Protein AF-A0A2T2TII4-F1 (afdb_monomer)

Foldseek 3Di:
DDPDDPPDDDDDDDDKDWDFDDDDPVLVVVLVVVVVLVVDDVSAACPDPCRVVGTPDMGDAPVVSNPDRVVVVVVCCCVPVVVVVDDDDD

Solvent-accessible surface area (backbone atoms only — not comparable to full-atom values): 5953 Å² total; per-residue (Å²): 135,86,82,75,78,83,89,67,91,86,83,86,86,86,80,58,51,73,40,68,50,93,74,54,72,68,58,52,52,54,49,58,71,65,56,69,26,80,85,33,85,87,54,54,42,73,84,42,96,63,46,49,77,42,54,67,45,73,55,66,51,68,44,42,75,76,71,53,44,57,72,59,51,53,52,48,42,56,73,78,41,44,77,78,71,55,76,78,83,132

Mean predicted aligned error: 10.46 Å

Sequence (90 aa):
PSTSGRDGCHGSTTATDVVLGALSEAEIEAYVASGSPMDKAGGYGIQDHSAPLFVKRIDGDYYNVVGLPLRRLYTTLRQEFGDLLTQPPE

Structure (mmCIF, N/CA/C/O backbone):
data_AF-A0A2T2TII4-F1
#
_entry.id   AF-A0A2T2TII4-F1
#
loop_
_atom_site.group_PDB
_atom_site.id
_atom_site.type_symbol
_atom_site.label_atom_id
_atom_site.label_alt_id
_atom_site.label_comp_id
_atom_site.label_asym_id
_atom_site.label_entity_id
_atom_site.label_seq_id
_atom_site.pdbx_PDB_ins_code
_atom_site.Cartn_x
_atom_site.Cartn_y
_atom_site.Cartn_z
_atom_site.occupancy
_atom_site.B_iso_or_equiv
_atom_site.auth_seq_id
_atom_site.auth_comp_id
_atom_site.auth_asym_id
_atom_site.auth_atom_id
_atom_site.pdbx_PDB_model_num
ATOM 1 N N . PRO A 1 1 ? -10.043 0.562 44.228 1.00 35.97 1 PRO A N 1
ATOM 2 C CA . PRO A 1 1 ? -10.471 -0.040 42.943 1.00 35.97 1 PRO A CA 1
ATOM 3 C C . PRO A 1 1 ? -9.265 -0.160 42.005 1.00 35.97 1 PRO A C 1
ATOM 5 O O . PRO A 1 1 ? -8.707 0.844 41.580 1.00 35.97 1 PRO A O 1
ATOM 8 N N . SER A 1 2 ? -8.798 -1.388 41.803 1.00 35.53 2 SER A N 1
ATOM 9 C CA . SER A 1 2 ? -7.616 -1.725 41.012 1.00 35.53 2 SER A CA 1
ATOM 10 C C . SER A 1 2 ? -7.810 -1.363 39.538 1.00 35.53 2 SER A C 1
ATOM 12 O O . SER A 1 2 ? -8.647 -1.957 38.862 1.00 35.53 2 SER A O 1
ATOM 14 N N . THR A 1 3 ? -7.018 -0.425 39.027 1.00 45.03 3 THR A N 1
ATOM 15 C CA . THR A 1 3 ? -6.785 -0.255 37.591 1.00 45.03 3 THR A CA 1
ATOM 16 C C . THR A 1 3 ? -5.982 -1.455 37.098 1.00 45.03 3 THR A C 1
ATOM 18 O O . THR A 1 3 ? -4.761 -1.489 37.222 1.00 45.03 3 THR A O 1
ATOM 21 N N . SER A 1 4 ? -6.672 -2.482 36.601 1.00 47.75 4 SER A N 1
ATOM 22 C CA . SER A 1 4 ? -6.044 -3.571 35.856 1.00 47.75 4 SER A CA 1
ATOM 23 C C . SER A 1 4 ? -5.459 -2.989 34.569 1.00 47.75 4 SER A C 1
ATOM 25 O O . SER A 1 4 ? -6.210 -2.600 33.671 1.00 47.75 4 SER A O 1
ATOM 27 N N . GLY A 1 5 ? -4.132 -2.884 34.502 1.00 50.19 5 GLY A N 1
ATOM 28 C CA . GLY A 1 5 ? -3.423 -2.539 33.275 1.00 50.19 5 GLY A CA 1
ATOM 29 C C . GLY A 1 5 ? -3.808 -3.523 32.176 1.00 50.19 5 GLY A C 1
ATOM 30 O O . GLY A 1 5 ? -3.653 -4.733 32.333 1.00 50.19 5 GLY A O 1
ATOM 31 N N . ARG A 1 6 ? -4.366 -3.015 31.075 1.00 58.84 6 ARG A N 1
ATOM 32 C CA . ARG A 1 6 ? -4.542 -3.794 29.847 1.00 58.84 6 ARG A CA 1
ATOM 33 C C . ARG A 1 6 ? -3.202 -3.825 29.112 1.00 58.84 6 ARG A C 1
ATOM 35 O O . ARG A 1 6 ? -3.057 -3.196 28.073 1.00 58.84 6 ARG A O 1
ATOM 42 N N . ASP A 1 7 ? -2.235 -4.558 29.657 1.00 58.56 7 ASP A N 1
ATOM 43 C CA . ASP A 1 7 ? -0.947 -4.830 29.002 1.00 58.56 7 ASP A CA 1
ATOM 44 C C . ASP A 1 7 ? -1.111 -5.975 27.988 1.00 58.56 7 ASP A C 1
ATOM 46 O O . ASP A 1 7 ? -0.529 -7.052 28.108 1.00 58.56 7 ASP A O 1
ATOM 50 N N . GLY A 1 8 ? -1.986 -5.767 27.003 1.00 69.12 8 GLY A N 1
ATOM 51 C CA . GLY A 1 8 ? -2.229 -6.700 25.907 1.00 69.12 8 GLY A CA 1
ATOM 52 C C . GLY A 1 8 ? -1.826 -6.070 24.580 1.00 69.12 8 GLY A C 1
ATOM 53 O O . GLY A 1 8 ? -2.412 -5.069 24.167 1.00 69.12 8 GLY A O 1
ATOM 54 N N . CYS A 1 9 ? -0.848 -6.657 23.889 1.00 75.31 9 CYS A N 1
ATOM 55 C CA . CYS A 1 9 ? -0.553 -6.287 22.508 1.00 75.31 9 CYS A CA 1
ATOM 56 C C . CYS A 1 9 ? -1.658 -6.848 21.600 1.00 75.31 9 CYS A C 1
ATOM 58 O O . CYS A 1 9 ? -1.798 -8.065 21.480 1.00 75.31 9 CYS A O 1
ATOM 60 N N . HIS A 1 10 ? -2.452 -5.968 20.987 1.00 74.81 10 HIS A N 1
ATOM 61 C CA . HIS A 1 10 ? -3.490 -6.350 20.031 1.00 74.81 10 HIS A CA 1
ATOM 62 C C . HIS A 1 10 ? -2.914 -6.251 18.617 1.00 74.81 10 HIS A C 1
ATOM 64 O O . HIS A 1 10 ? -2.568 -5.169 18.145 1.00 74.81 10 HIS A O 1
ATOM 70 N N . GLY A 1 11 ? -2.767 -7.399 17.954 1.00 80.38 11 GLY A N 1
ATOM 71 C CA . GLY A 1 11 ? -2.253 -7.497 16.590 1.00 80.38 11 GLY A CA 1
ATOM 72 C C . GLY A 1 11 ? -3.352 -7.901 15.616 1.00 80.38 11 GLY A C 1
ATOM 73 O O . GLY A 1 11 ? -4.143 -8.800 15.897 1.00 80.3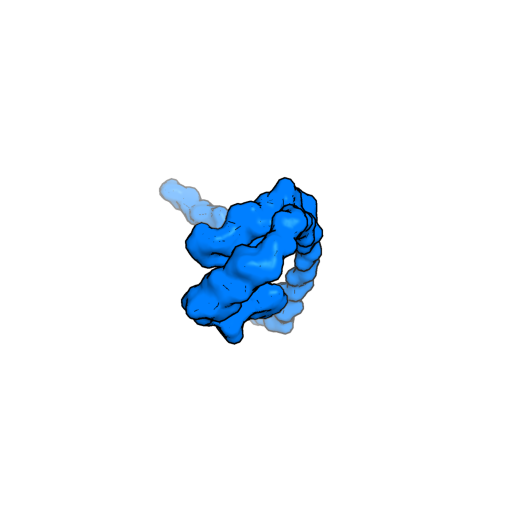8 11 GLY A O 1
ATOM 74 N N . SER A 1 12 ? -3.395 -7.271 14.443 1.00 81.56 12 SER A N 1
ATOM 75 C CA . SER A 1 12 ? -4.264 -7.708 13.351 1.00 81.56 12 SER A CA 1
ATOM 76 C C . SER A 1 12 ? -3.531 -7.629 12.016 1.00 81.56 12 SER A C 1
ATOM 78 O O . SER A 1 12 ? -2.703 -6.745 11.810 1.00 81.56 12 SER A O 1
ATOM 80 N N . THR A 1 13 ? -3.835 -8.557 11.110 1.00 86.38 13 THR A N 1
ATOM 81 C CA . THR A 1 13 ? -3.237 -8.621 9.769 1.00 86.38 13 THR A CA 1
ATOM 82 C C . THR A 1 13 ? -4.315 -8.417 8.710 1.00 86.38 13 THR A C 1
ATOM 84 O O . THR A 1 13 ? -5.483 -8.751 8.923 1.00 86.38 13 THR A O 1
ATOM 87 N N . THR A 1 14 ? -3.926 -7.863 7.566 1.00 86.56 14 THR A N 1
ATOM 88 C CA . THR A 1 14 ? -4.767 -7.730 6.375 1.00 86.56 14 THR A CA 1
ATOM 89 C C . THR A 1 14 ? -3.918 -7.963 5.128 1.00 86.56 14 THR A C 1
ATOM 91 O O . THR A 1 14 ? -2.711 -7.726 5.143 1.00 86.56 14 THR A O 1
ATOM 94 N N . ALA A 1 15 ? -4.549 -8.432 4.057 1.00 89.56 15 ALA A N 1
ATOM 95 C CA . ALA A 1 15 ? -3.920 -8.649 2.762 1.00 89.56 15 ALA A CA 1
ATOM 96 C C . ALA A 1 15 ? -4.645 -7.817 1.699 1.00 89.56 15 ALA A C 1
ATOM 98 O O . ALA A 1 15 ? -5.857 -7.615 1.790 1.00 89.56 15 ALA A O 1
ATOM 99 N N . THR A 1 16 ? -3.889 -7.327 0.721 1.00 88.88 16 THR A N 1
ATOM 100 C CA . THR A 1 16 ? -4.413 -6.637 -0.459 1.00 88.88 16 THR A CA 1
ATOM 101 C C . THR A 1 16 ? -3.677 -7.182 -1.671 1.00 88.88 16 THR A C 1
ATOM 103 O O . THR A 1 16 ? -2.446 -7.167 -1.684 1.00 88.88 16 THR A O 1
ATOM 106 N N . ASP A 1 17 ? -4.417 -7.622 -2.683 1.00 89.62 17 ASP A N 1
ATOM 107 C CA . ASP A 1 17 ? -3.828 -8.094 -3.930 1.00 89.62 17 ASP A CA 1
ATOM 108 C C . ASP A 1 17 ? -3.641 -6.915 -4.887 1.00 89.62 17 ASP A C 1
ATOM 110 O O . ASP A 1 17 ? -4.565 -6.140 -5.145 1.00 89.62 17 ASP A O 1
ATOM 114 N N . VAL A 1 18 ? -2.433 -6.778 -5.434 1.00 88.81 18 VAL A N 1
ATOM 115 C CA . VAL A 1 18 ? -2.095 -5.748 -6.422 1.00 88.81 18 VAL A CA 1
ATOM 116 C C . VAL A 1 18 ? -1.702 -6.433 -7.721 1.00 88.81 18 VAL A C 1
ATOM 118 O O . VAL A 1 18 ? -0.746 -7.203 -7.774 1.00 88.81 18 VAL A O 1
ATOM 121 N N . VAL A 1 19 ? -2.442 -6.145 -8.788 1.00 87.94 19 VAL A N 1
ATOM 122 C CA . VAL A 1 19 ? -2.146 -6.627 -10.135 1.00 87.94 19 VAL A CA 1
ATOM 123 C C . VAL A 1 19 ? -1.385 -5.546 -10.879 1.00 87.94 19 VAL A C 1
ATOM 125 O O . VAL A 1 19 ? -1.921 -4.462 -11.128 1.00 87.94 19 VAL A O 1
ATOM 128 N N . LEU A 1 20 ? -0.162 -5.867 -11.283 1.00 88.12 20 LEU A N 1
ATOM 129 C CA . LEU A 1 20 ? 0.625 -5.019 -12.166 1.00 88.12 20 LEU A CA 1
ATOM 130 C C . LEU A 1 20 ? 0.214 -5.226 -13.632 1.00 88.12 20 LEU A C 1
ATOM 132 O O . LEU A 1 20 ? -0.228 -6.305 -14.039 1.00 88.12 20 LEU A O 1
ATOM 136 N N . GLY A 1 21 ? 0.316 -4.162 -14.423 1.00 86.81 21 GLY A N 1
ATOM 137 C CA . GLY A 1 21 ? 0.232 -4.220 -15.877 1.00 86.81 21 GLY A CA 1
ATOM 138 C C . GLY A 1 21 ? 1.448 -4.920 -16.484 1.00 86.81 21 GLY A C 1
ATOM 139 O O . GLY A 1 21 ? 2.418 -5.229 -15.795 1.00 86.81 21 GLY A O 1
ATOM 140 N N . ALA A 1 22 ? 1.395 -5.170 -17.792 1.00 86.69 22 ALA A N 1
ATOM 141 C CA . ALA A 1 22 ? 2.593 -5.570 -18.520 1.00 86.69 22 ALA A CA 1
ATOM 142 C C . ALA A 1 22 ? 3.548 -4.372 -18.573 1.00 86.69 22 ALA A C 1
ATOM 144 O O . ALA A 1 22 ? 3.144 -3.303 -19.027 1.00 86.69 22 ALA A O 1
ATOM 145 N N . LEU A 1 23 ? 4.776 -4.565 -18.101 1.00 84.81 23 LEU A N 1
ATOM 146 C CA . LEU A 1 23 ? 5.836 -3.563 -18.130 1.00 84.81 23 LEU A CA 1
ATOM 147 C C . LEU A 1 23 ? 6.877 -3.972 -19.162 1.00 84.81 23 LEU A C 1
ATOM 149 O O . LEU A 1 23 ? 7.220 -5.151 -19.272 1.00 84.81 23 LEU A O 1
ATOM 153 N N . SER A 1 24 ? 7.371 -3.003 -19.919 1.00 86.88 24 SER A N 1
ATOM 154 C CA . SER A 1 24 ? 8.538 -3.184 -20.772 1.00 86.88 24 SER A CA 1
ATOM 155 C C . SER A 1 24 ? 9.828 -3.144 -19.949 1.00 86.88 24 SER A C 1
ATOM 157 O O . SER A 1 24 ? 9.890 -2.508 -18.897 1.00 86.88 24 SER A O 1
ATOM 159 N N . GLU A 1 25 ? 10.884 -3.780 -20.461 1.00 84.94 25 GLU A N 1
ATOM 160 C CA . GLU A 1 25 ? 12.226 -3.741 -19.857 1.00 84.94 25 GLU A CA 1
ATOM 161 C C . GLU A 1 25 ? 12.680 -2.292 -19.597 1.00 84.94 25 GLU A C 1
ATOM 163 O O . GLU A 1 25 ? 13.158 -1.966 -18.516 1.00 84.94 25 GLU A O 1
ATOM 168 N N . ALA A 1 26 ? 12.420 -1.389 -20.550 1.00 85.56 26 ALA A N 1
ATOM 169 C CA . ALA A 1 26 ? 12.790 0.021 -20.456 1.00 85.56 26 ALA A CA 1
ATOM 170 C C . ALA A 1 26 ? 12.070 0.764 -19.314 1.00 85.56 26 ALA A C 1
ATOM 172 O O . ALA A 1 26 ? 12.665 1.625 -18.667 1.00 85.56 26 ALA A O 1
ATOM 173 N N . GLU A 1 27 ? 10.800 0.445 -19.045 1.00 82.31 27 GLU A N 1
ATOM 174 C CA . GLU A 1 27 ? 10.048 1.031 -17.924 1.00 82.31 27 GLU A CA 1
ATOM 175 C C . GLU A 1 27 ? 10.573 0.533 -16.575 1.00 82.31 27 GLU A C 1
ATOM 177 O O . GLU A 1 27 ? 10.672 1.314 -15.625 1.00 82.31 27 GLU A O 1
ATOM 182 N N . ILE A 1 28 ? 10.956 -0.746 -16.503 1.00 82.56 28 ILE A N 1
ATOM 183 C CA . ILE A 1 28 ? 11.566 -1.346 -15.312 1.00 82.56 28 ILE A CA 1
ATOM 184 C C . ILE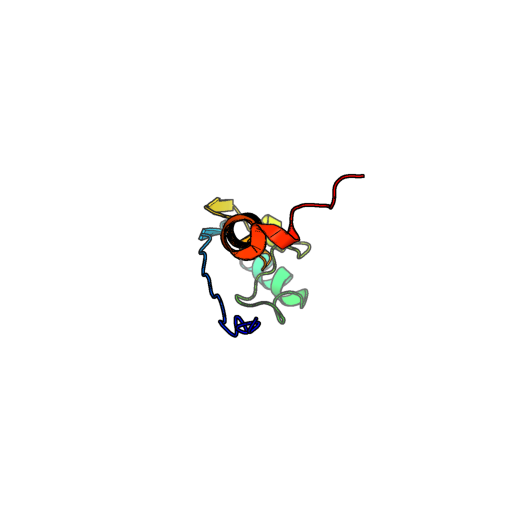 A 1 28 ? 12.926 -0.696 -15.045 1.00 82.56 28 ILE A C 1
ATOM 186 O O . ILE A 1 28 ? 13.169 -0.218 -13.937 1.00 82.56 28 ILE A O 1
ATOM 190 N N . GLU A 1 29 ? 13.791 -0.612 -16.055 1.00 83.06 29 GLU A N 1
ATOM 191 C CA . GLU A 1 29 ? 15.114 0.010 -15.948 1.00 83.06 29 GLU A CA 1
ATOM 192 C C . GLU A 1 29 ? 15.022 1.485 -15.547 1.00 83.06 29 GLU A C 1
ATOM 194 O O . GLU A 1 29 ? 15.734 1.922 -14.642 1.00 83.06 29 GLU A O 1
ATOM 199 N N . ALA A 1 30 ? 14.108 2.250 -16.154 1.00 81.38 30 ALA A N 1
ATOM 200 C CA . ALA A 1 30 ? 13.882 3.650 -15.800 1.00 81.38 30 ALA A CA 1
ATOM 201 C C . ALA A 1 30 ? 13.405 3.810 -14.348 1.00 81.38 30 ALA A C 1
ATOM 203 O O . ALA A 1 30 ? 13.832 4.731 -13.646 1.00 81.38 30 ALA A O 1
ATOM 204 N N . TYR A 1 31 ? 12.545 2.906 -13.871 1.00 76.81 31 TYR A N 1
ATOM 205 C CA . TYR A 1 31 ? 12.084 2.924 -12.487 1.00 76.81 31 TYR A CA 1
ATOM 206 C C . TYR A 1 31 ? 13.198 2.555 -11.502 1.00 76.81 31 TYR A C 1
ATOM 208 O O . TYR A 1 31 ? 13.368 3.243 -10.495 1.00 76.81 31 TYR A O 1
ATOM 216 N N . VAL A 1 32 ? 14.019 1.549 -11.812 1.00 79.31 32 VAL A N 1
ATOM 217 C CA . VAL A 1 32 ? 15.199 1.188 -11.007 1.00 79.31 32 VAL A CA 1
ATOM 218 C C . VAL A 1 32 ? 16.205 2.340 -10.961 1.00 79.31 32 VAL A C 1
ATOM 220 O O . VAL A 1 32 ? 16.679 2.698 -9.88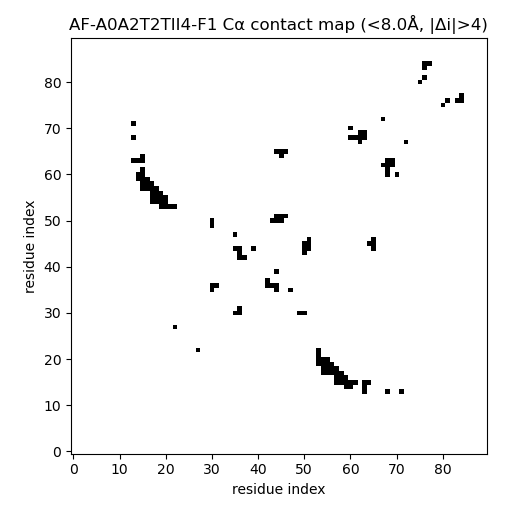2 1.00 79.31 32 VAL A O 1
ATOM 223 N N . ALA A 1 33 ? 16.472 2.981 -12.102 1.00 80.25 33 ALA A N 1
ATOM 224 C CA . ALA A 1 33 ? 17.382 4.120 -12.204 1.00 80.25 33 ALA A CA 1
ATOM 225 C C . ALA A 1 33 ? 16.921 5.343 -11.391 1.00 80.25 33 ALA A C 1
ATOM 227 O O . ALA A 1 33 ? 17.753 6.157 -10.995 1.00 80.25 33 ALA A O 1
ATOM 228 N N . SER A 1 34 ? 15.621 5.464 -11.092 1.00 75.31 34 SER A N 1
ATOM 229 C CA . SER A 1 34 ? 15.099 6.542 -10.242 1.00 75.31 34 SER A CA 1
ATOM 230 C C . SER A 1 34 ? 15.559 6.456 -8.779 1.00 75.31 34 SER A C 1
ATOM 232 O O . SER A 1 34 ? 15.420 7.427 -8.039 1.00 75.31 34 SER A O 1
ATOM 234 N N . GLY A 1 35 ? 16.072 5.301 -8.332 1.00 69.25 35 GLY A N 1
ATOM 235 C CA . GLY A 1 35 ? 16.517 5.071 -6.952 1.00 69.25 35 GLY A CA 1
ATOM 236 C C . GLY A 1 35 ? 15.386 4.914 -5.924 1.00 69.25 35 GLY A C 1
ATOM 237 O O . GLY A 1 35 ? 15.626 4.400 -4.834 1.00 69.25 35 GLY A O 1
ATOM 238 N N . SER A 1 36 ? 14.142 5.254 -6.281 1.00 62.59 36 SER A N 1
ATOM 239 C CA . SER A 1 36 ? 12.968 5.114 -5.411 1.00 62.59 36 SER A CA 1
ATOM 240 C C . SER A 1 36 ? 12.618 3.688 -4.933 1.00 62.59 36 SER A C 1
ATOM 242 O O . SER A 1 36 ? 12.103 3.562 -3.814 1.00 62.59 36 SER A O 1
ATOM 244 N N . PRO A 1 37 ? 12.871 2.598 -5.692 1.00 61.03 37 PRO A N 1
ATOM 245 C CA . PRO A 1 37 ? 12.472 1.258 -5.252 1.00 61.03 37 PRO A CA 1
ATOM 246 C C . PRO A 1 37 ? 13.348 0.675 -4.130 1.00 61.03 37 PRO A C 1
ATOM 248 O O . PRO A 1 37 ? 12.971 -0.327 -3.528 1.00 61.03 37 PRO A O 1
ATOM 251 N N . MET A 1 38 ? 14.495 1.285 -3.815 1.00 62.47 38 MET A N 1
ATOM 252 C CA . MET A 1 38 ? 15.508 0.690 -2.929 1.00 62.47 38 MET A CA 1
ATOM 253 C C . MET A 1 38 ? 15.163 0.709 -1.429 1.00 62.47 38 MET A C 1
ATOM 255 O O . MET A 1 38 ? 15.773 -0.038 -0.671 1.00 62.47 38 MET A O 1
ATOM 259 N N . ASP A 1 39 ? 14.196 1.525 -0.998 1.00 61.91 39 ASP A N 1
ATOM 260 C CA . ASP A 1 39 ? 13.801 1.674 0.419 1.00 61.91 39 ASP A CA 1
ATOM 261 C C . ASP A 1 39 ? 12.393 1.114 0.709 1.00 61.91 39 ASP A C 1
ATOM 263 O O . ASP A 1 39 ? 11.772 1.405 1.729 1.00 61.91 39 ASP A O 1
ATOM 267 N N . LYS A 1 40 ? 11.831 0.327 -0.219 1.00 66.00 40 LYS A N 1
ATOM 268 C CA . LYS A 1 40 ? 10.443 -0.146 -0.128 1.00 66.00 40 LYS A CA 1
ATOM 269 C C . LYS A 1 40 ? 10.366 -1.660 -0.198 1.00 66.00 40 LYS A C 1
ATOM 271 O O . LYS A 1 40 ? 10.931 -2.291 -1.091 1.00 66.00 40 LYS A O 1
ATOM 276 N N . ALA A 1 41 ? 9.626 -2.254 0.735 1.00 64.69 41 ALA A N 1
ATOM 277 C CA . ALA A 1 41 ? 9.357 -3.685 0.718 1.00 64.69 41 ALA A CA 1
ATOM 278 C C . ALA A 1 41 ? 8.660 -4.068 -0.601 1.00 64.69 41 ALA A C 1
ATOM 280 O O .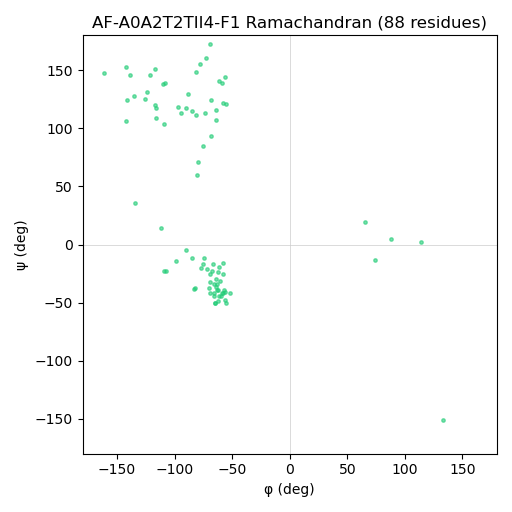 ALA A 1 41 ? 7.613 -3.521 -0.937 1.00 64.69 41 ALA A O 1
ATOM 281 N N . GLY A 1 42 ? 9.265 -4.985 -1.363 1.00 61.69 42 GLY A N 1
ATOM 282 C CA . GLY A 1 42 ? 8.781 -5.383 -2.690 1.00 61.69 42 GLY A CA 1
ATOM 283 C C . GLY A 1 42 ? 9.296 -4.532 -3.856 1.00 61.69 42 GLY A C 1
ATOM 284 O O . GLY A 1 42 ? 8.875 -4.767 -4.984 1.00 61.69 42 GLY A O 1
ATOM 285 N N . GLY A 1 43 ? 10.200 -3.572 -3.620 1.00 60.12 43 GLY A N 1
ATOM 286 C CA . GLY A 1 43 ? 10.823 -2.780 -4.687 1.00 60.12 43 GLY A CA 1
ATOM 287 C C . GLY A 1 43 ? 9.840 -1.888 -5.448 1.00 60.12 43 GLY A C 1
ATOM 288 O O . GLY A 1 43 ? 10.116 -1.497 -6.576 1.00 60.12 43 GLY A O 1
ATOM 289 N N . TYR A 1 44 ? 8.675 -1.610 -4.862 1.00 58.69 44 TYR A N 1
ATOM 290 C CA . TYR A 1 44 ? 7.577 -0.884 -5.484 1.00 58.69 44 TYR A CA 1
ATOM 291 C C . TYR A 1 44 ? 6.919 0.030 -4.449 1.00 58.69 44 TYR A C 1
ATOM 293 O O . TYR A 1 44 ? 6.469 -0.425 -3.399 1.00 58.69 44 TYR A O 1
ATOM 301 N N . GLY A 1 45 ? 6.848 1.325 -4.744 1.00 65.56 45 GLY A N 1
ATOM 302 C CA . GLY A 1 45 ? 6.146 2.299 -3.918 1.00 65.56 45 GLY A CA 1
ATOM 303 C C . GLY A 1 45 ? 4.989 2.906 -4.661 1.00 65.56 45 GLY A C 1
ATOM 304 O O . GLY A 1 45 ? 5.219 3.757 -5.500 1.00 65.56 45 GLY A O 1
ATOM 305 N N . ILE A 1 46 ? 3.748 2.578 -4.305 1.00 63.59 46 ILE A N 1
ATOM 306 C CA . ILE A 1 46 ? 2.563 3.160 -4.963 1.00 63.59 46 ILE A CA 1
ATOM 307 C C . ILE A 1 46 ? 2.495 4.699 -4.900 1.00 63.59 46 ILE A C 1
ATOM 309 O O . ILE A 1 46 ? 1.747 5.314 -5.651 1.00 63.59 46 ILE A O 1
ATOM 313 N N . GLN A 1 47 ? 3.280 5.316 -4.014 1.00 66.56 47 GLN A N 1
ATOM 314 C CA . GLN A 1 47 ? 3.419 6.766 -3.871 1.00 66.56 47 GLN A CA 1
ATOM 315 C C . GLN A 1 47 ? 4.542 7.378 -4.729 1.00 66.56 47 GLN A C 1
ATOM 317 O O . GLN A 1 47 ? 4.700 8.597 -4.740 1.00 66.56 47 GLN A O 1
ATOM 322 N N . ASP A 1 48 ? 5.326 6.563 -5.436 1.00 69.50 48 ASP A N 1
ATOM 323 C CA . ASP A 1 48 ? 6.382 7.049 -6.323 1.00 69.50 48 ASP A CA 1
ATOM 324 C C . ASP A 1 48 ? 5.799 7.667 -7.589 1.00 69.50 48 ASP A C 1
ATOM 326 O O . ASP A 1 48 ? 4.664 7.404 -7.962 1.00 69.50 48 ASP A O 1
ATOM 330 N N . HIS A 1 49 ? 6.578 8.491 -8.288 1.00 64.81 49 HIS A N 1
ATOM 331 C CA . HIS A 1 49 ? 6.069 9.226 -9.448 1.00 64.81 49 HIS A CA 1
ATOM 332 C C . HIS A 1 49 ? 5.622 8.334 -10.617 1.00 64.81 49 HIS A C 1
ATOM 334 O O . HIS A 1 49 ? 4.666 8.684 -11.304 1.00 64.81 49 HIS A O 1
ATOM 340 N N . SER A 1 50 ? 6.279 7.193 -10.847 1.00 68.25 50 SER A N 1
ATOM 341 C CA . SER A 1 50 ? 5.968 6.287 -11.965 1.00 68.25 50 SER A CA 1
ATOM 342 C C . SER A 1 50 ? 5.315 4.971 -11.545 1.00 68.25 50 SER A C 1
ATOM 344 O O . SER A 1 50 ? 4.593 4.373 -12.333 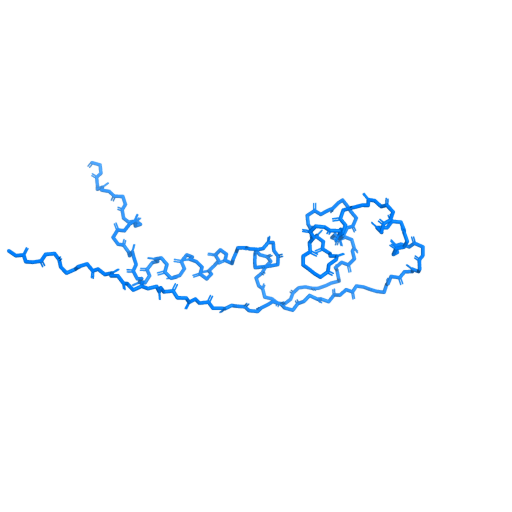1.00 68.25 50 SER A O 1
ATOM 346 N N . ALA A 1 51 ? 5.498 4.539 -10.301 1.00 69.06 51 ALA A N 1
ATOM 347 C CA . ALA A 1 51 ? 4.957 3.287 -9.784 1.00 69.06 51 ALA A CA 1
ATOM 348 C C . ALA A 1 51 ? 3.425 3.128 -9.916 1.00 69.06 51 ALA A C 1
ATOM 350 O O . ALA A 1 51 ? 2.995 2.099 -10.435 1.00 69.06 51 ALA A O 1
ATOM 351 N N . PRO A 1 52 ? 2.566 4.106 -9.554 1.00 73.00 52 PRO A N 1
ATOM 352 C CA . PRO A 1 52 ? 1.123 3.943 -9.707 1.00 73.00 52 PRO A CA 1
ATOM 353 C C . PRO A 1 52 ? 0.682 3.746 -11.166 1.00 73.00 52 PRO A 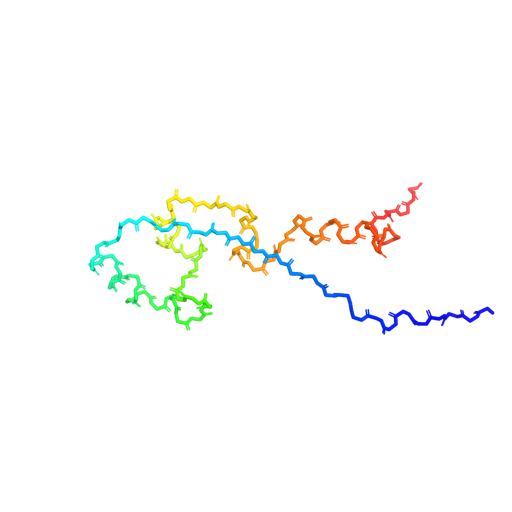C 1
ATOM 355 O O . PRO A 1 52 ? -0.390 3.187 -11.387 1.00 73.00 52 PRO A O 1
ATOM 358 N N . LEU A 1 53 ? 1.504 4.118 -12.159 1.00 76.75 53 LEU A N 1
ATOM 359 C CA . LEU A 1 53 ? 1.232 3.841 -13.578 1.00 76.75 53 LEU A CA 1
ATOM 360 C C . LEU A 1 53 ? 1.301 2.343 -13.905 1.00 76.75 53 LEU A C 1
ATOM 362 O O . LEU A 1 53 ? 0.696 1.890 -14.872 1.00 76.75 53 LEU A O 1
ATOM 366 N N . PHE A 1 54 ? 2.015 1.567 -13.092 1.00 83.19 54 PHE A N 1
ATOM 367 C CA . PHE A 1 54 ? 2.193 0.132 -13.277 1.00 83.19 54 PHE A CA 1
ATOM 368 C C . PHE A 1 54 ? 1.045 -0.685 -12.682 1.00 83.19 54 PHE A C 1
ATOM 370 O O . PHE A 1 54 ? 0.941 -1.879 -12.954 1.00 83.19 54 PHE A O 1
ATOM 377 N N . VAL A 1 55 ? 0.165 -0.076 -11.881 1.00 84.75 55 VAL A N 1
ATOM 378 C CA . VAL A 1 55 ? -0.942 -0.781 -11.229 1.00 84.75 55 VAL A CA 1
ATOM 379 C C . VAL A 1 55 ? -2.129 -0.868 -12.167 1.00 84.75 55 VAL A C 1
ATOM 381 O O . VAL A 1 55 ? -2.785 0.119 -12.485 1.00 84.75 55 VAL A O 1
ATOM 384 N N . LYS A 1 56 ? -2.458 -2.095 -12.558 1.00 88.50 56 LYS A N 1
ATOM 385 C CA . LYS A 1 56 ? -3.650 -2.394 -13.346 1.00 88.50 56 LYS A CA 1
ATOM 386 C C . LYS A 1 56 ? -4.896 -2.503 -12.472 1.00 88.50 56 LYS A C 1
ATOM 388 O O . LYS A 1 56 ? -5.984 -2.138 -12.913 1.00 88.50 56 LYS A O 1
ATOM 393 N N . ARG A 1 57 ? -4.771 -3.076 -11.270 1.00 88.19 57 ARG A N 1
ATOM 394 C CA . ARG A 1 57 ? -5.908 -3.344 -10.377 1.00 88.19 57 ARG A CA 1
ATOM 395 C C . ARG A 1 57 ? -5.452 -3.564 -8.940 1.00 88.19 57 ARG A C 1
ATOM 397 O O . ARG A 1 57 ? -4.393 -4.142 -8.723 1.00 88.19 57 ARG A O 1
ATOM 404 N N . ILE A 1 58 ? -6.281 -3.160 -7.985 1.00 88.62 58 ILE A N 1
ATOM 405 C CA . ILE A 1 58 ? -6.102 -3.446 -6.559 1.00 88.62 58 ILE A CA 1
ATOM 406 C C . ILE A 1 58 ? -7.380 -4.110 -6.059 1.00 88.62 58 ILE A C 1
ATOM 408 O O . ILE A 1 58 ? -8.456 -3.532 -6.203 1.00 88.62 58 ILE A O 1
ATOM 412 N N . ASP A 1 59 ? -7.255 -5.290 -5.459 1.00 89.44 59 ASP A N 1
ATOM 413 C CA . ASP A 1 59 ? -8.338 -5.953 -4.738 1.00 89.44 59 ASP A CA 1
ATOM 414 C C . ASP A 1 59 ? -8.038 -5.924 -3.241 1.00 89.44 59 ASP A C 1
ATOM 416 O O . ASP A 1 59 ? -7.203 -6.673 -2.731 1.00 89.44 59 ASP A O 1
ATOM 420 N N . GLY A 1 60 ? -8.722 -5.037 -2.525 1.00 86.81 60 GLY A N 1
ATOM 421 C CA . GLY A 1 60 ? -8.565 -4.870 -1.083 1.00 86.81 60 GLY A CA 1
ATOM 422 C C . GLY A 1 60 ? -8.436 -3.404 -0.694 1.00 86.81 60 GLY A C 1
ATOM 423 O O . GLY A 1 60 ? -8.997 -2.522 -1.343 1.00 86.81 60 GLY A O 1
ATOM 424 N N . ASP A 1 61 ? -7.722 -3.141 0.397 1.00 83.50 61 ASP A N 1
ATOM 425 C CA . ASP A 1 61 ? -7.541 -1.788 0.922 1.00 83.50 61 ASP A CA 1
ATOM 426 C C . ASP A 1 61 ? -6.286 -1.147 0.311 1.00 83.50 61 ASP A C 1
ATOM 428 O O . ASP A 1 61 ? -5.171 -1.626 0.523 1.00 83.50 61 ASP A O 1
ATOM 432 N N . TYR A 1 62 ? -6.461 -0.055 -0.436 1.00 83.88 62 TYR A N 1
ATOM 433 C CA . TYR A 1 62 ? -5.359 0.748 -0.973 1.00 83.88 62 TYR A CA 1
ATOM 434 C C . TYR A 1 62 ? -4.436 1.264 0.136 1.00 83.88 62 TYR A C 1
ATOM 436 O O . TYR A 1 62 ? -3.217 1.253 -0.011 1.00 83.88 62 TYR A O 1
ATOM 444 N N . TYR A 1 63 ? -4.992 1.674 1.277 1.00 82.50 63 TYR A N 1
ATOM 445 C CA . TYR A 1 63 ? -4.188 2.204 2.374 1.00 82.50 63 TYR A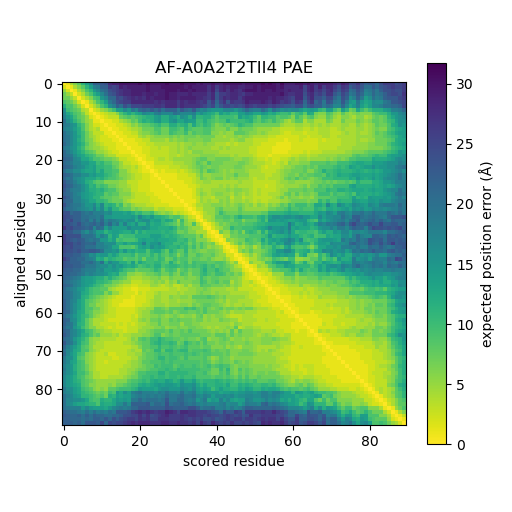 CA 1
ATOM 446 C C . TYR A 1 63 ? -3.332 1.120 3.031 1.00 82.50 63 TYR A C 1
ATOM 448 O O . TYR A 1 63 ? -2.247 1.410 3.528 1.00 82.50 63 TYR A O 1
ATOM 456 N N . ASN A 1 64 ? -3.757 -0.143 2.944 1.00 82.88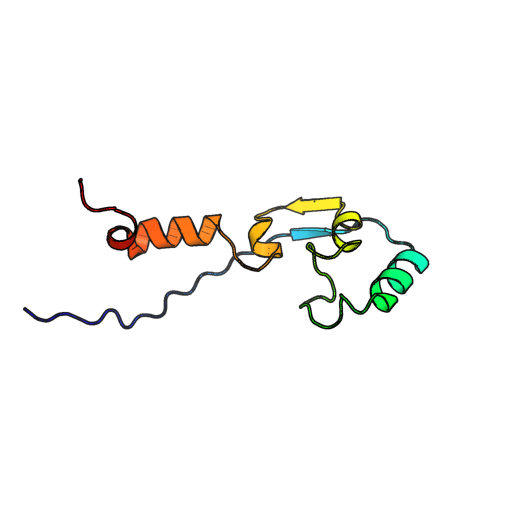 64 ASN A N 1
ATOM 457 C CA . ASN A 1 64 ? -2.907 -1.271 3.309 1.00 82.88 64 ASN A CA 1
ATOM 458 C C . ASN A 1 64 ? -1.670 -1.370 2.399 1.00 82.88 64 ASN A C 1
ATOM 460 O O . ASN A 1 64 ? -0.578 -1.608 2.897 1.00 82.88 64 ASN A O 1
ATOM 464 N N . VAL A 1 65 ? -1.816 -1.115 1.090 1.00 81.81 65 VAL A N 1
ATOM 465 C CA . VAL A 1 65 ? -0.686 -1.066 0.135 1.00 81.81 65 VAL A CA 1
ATOM 466 C C . VAL A 1 65 ? 0.255 0.101 0.447 1.00 81.81 65 VAL A C 1
ATOM 468 O O . VAL A 1 65 ? 1.464 -0.019 0.288 1.00 81.81 65 VAL A O 1
ATOM 471 N N . VAL A 1 66 ? -0.288 1.221 0.931 1.00 82.25 66 VAL A N 1
ATOM 472 C CA . VAL A 1 66 ? 0.496 2.379 1.392 1.00 82.25 66 VAL A CA 1
ATOM 473 C C . VAL A 1 66 ? 1.225 2.106 2.720 1.00 82.25 66 VAL A C 1
ATOM 475 O O . VAL A 1 66 ? 2.205 2.782 3.019 1.00 82.25 66 VAL A O 1
ATOM 478 N N . GLY A 1 67 ? 0.782 1.115 3.503 1.00 77.88 67 GLY A N 1
ATOM 479 C CA . GLY A 1 67 ? 1.425 0.696 4.755 1.00 77.88 67 GLY A CA 1
ATOM 480 C C . GLY A 1 67 ? 0.607 0.934 6.028 1.00 77.88 67 GLY A C 1
ATOM 481 O O . GLY A 1 67 ? 1.086 0.621 7.116 1.00 77.88 67 GLY A O 1
ATOM 482 N N . LEU A 1 68 ? -0.626 1.447 5.931 1.00 84.19 68 LEU A N 1
ATOM 483 C CA . LEU A 1 68 ? -1.527 1.576 7.080 1.00 84.19 68 LEU A CA 1
ATOM 484 C C . LEU A 1 68 ? -2.984 1.275 6.691 1.00 84.19 68 LEU A C 1
ATOM 486 O O . LEU A 1 68 ? -3.640 2.118 6.083 1.00 84.19 68 LEU A O 1
ATOM 490 N N . PRO A 1 69 ? -3.550 0.120 7.077 1.00 85.56 69 PRO A N 1
ATOM 491 C CA . PRO A 1 69 ? -4.903 -0.270 6.686 1.00 85.56 69 PRO A CA 1
ATOM 492 C C . PRO A 1 69 ? -5.971 0.507 7.468 1.00 85.56 69 PRO A C 1
ATOM 494 O O . PRO A 1 69 ? -6.486 0.043 8.490 1.00 85.56 69 PRO A O 1
ATOM 497 N N . LEU A 1 70 ? -6.312 1.708 6.995 1.00 85.38 70 LEU A N 1
ATOM 498 C CA . LEU A 1 70 ? -7.181 2.657 7.701 1.00 85.38 70 LEU A CA 1
ATOM 499 C C . LEU A 1 70 ? -8.544 2.067 8.065 1.00 85.38 70 LEU A C 1
ATOM 501 O O . LEU A 1 70 ? -9.035 2.281 9.174 1.00 85.38 70 LEU A O 1
ATOM 505 N N . ARG A 1 71 ? -9.159 1.288 7.168 1.00 86.19 71 ARG A N 1
ATOM 506 C CA . ARG A 1 71 ? -10.473 0.686 7.434 1.00 86.19 71 ARG A CA 1
ATOM 507 C C . ARG A 1 71 ? -10.408 -0.336 8.568 1.00 86.19 71 ARG A C 1
ATOM 509 O O . ARG A 1 71 ? -11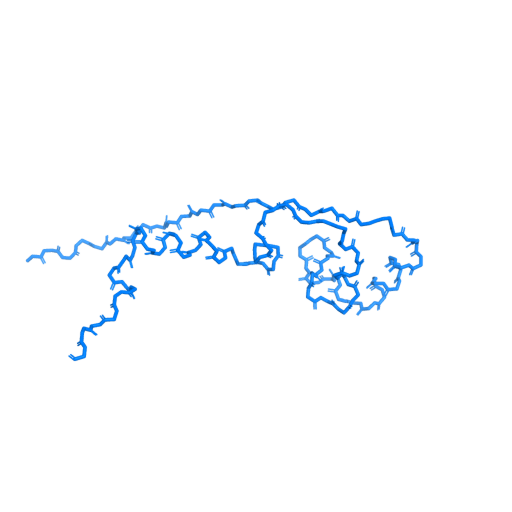.310 -0.383 9.412 1.00 86.19 71 ARG A O 1
ATOM 516 N N . ARG A 1 72 ? -9.356 -1.157 8.577 1.00 86.31 72 ARG A N 1
ATOM 517 C CA . ARG A 1 72 ? -9.096 -2.148 9.627 1.00 86.31 72 ARG A CA 1
ATOM 518 C C . ARG A 1 72 ? -8.826 -1.435 10.949 1.00 86.31 72 ARG A C 1
ATOM 520 O O . ARG A 1 72 ? -9.522 -1.714 11.919 1.00 86.31 72 ARG A O 1
ATOM 527 N N . LEU A 1 73 ? -7.920 -0.455 10.941 1.00 86.88 73 LEU A N 1
ATOM 528 C CA . LEU A 1 73 ? -7.554 0.348 12.108 1.00 86.88 73 LEU A CA 1
ATOM 529 C C . LEU A 1 73 ? -8.776 1.022 12.736 1.00 86.88 73 LEU A C 1
ATOM 531 O O . LEU A 1 73 ? -9.010 0.868 13.929 1.00 86.88 73 LEU A O 1
ATOM 535 N N . TYR A 1 74 ? -9.595 1.708 11.937 1.00 86.44 74 TYR A N 1
ATOM 536 C CA . TYR A 1 74 ? -10.808 2.363 12.428 1.00 86.44 74 TYR A CA 1
ATOM 537 C C . TYR A 1 74 ? -11.780 1.368 13.075 1.00 86.44 74 TYR A C 1
ATOM 539 O O . TYR A 1 74 ? -12.351 1.644 14.129 1.00 86.44 74 TYR A O 1
ATOM 547 N N . THR A 1 75 ? -11.954 0.192 12.466 1.00 86.62 75 THR A N 1
ATOM 548 C CA . THR A 1 75 ? -12.848 -0.843 13.000 1.00 86.62 75 THR A CA 1
ATOM 549 C C . THR A 1 75 ? -12.329 -1.384 14.335 1.00 86.62 75 THR A C 1
ATOM 551 O O . THR A 1 75 ? -13.111 -1.478 15.278 1.00 86.62 75 THR A O 1
ATOM 554 N N . THR A 1 76 ? -11.025 -1.664 14.442 1.00 86.69 76 THR A N 1
ATOM 555 C CA . THR A 1 76 ? -10.376 -2.107 15.687 1.00 86.69 76 THR A CA 1
ATOM 556 C C . THR A 1 76 ? -10.480 -1.046 16.777 1.00 86.69 76 THR A C 1
ATOM 558 O O . THR A 1 76 ? -10.944 -1.348 17.872 1.00 86.69 76 THR A O 1
ATOM 561 N N . LEU A 1 77 ? -10.148 0.214 16.473 1.00 86.94 77 LEU A N 1
ATOM 562 C CA . LEU A 1 77 ? -10.257 1.313 17.437 1.00 86.94 77 LEU A CA 1
ATOM 563 C C . LEU A 1 77 ? -11.687 1.462 17.958 1.00 86.94 77 LEU A C 1
ATOM 565 O O . LEU A 1 77 ? -11.893 1.612 19.154 1.00 86.94 77 LEU A O 1
ATOM 569 N N . ARG A 1 78 ? -12.696 1.350 17.089 1.00 84.19 78 ARG A N 1
ATOM 570 C CA . ARG A 1 78 ? -14.097 1.462 17.511 1.00 84.19 78 ARG A CA 1
ATOM 571 C C . ARG A 1 78 ? -14.575 0.285 18.362 1.00 84.19 78 ARG A C 1
ATOM 573 O O . ARG A 1 78 ? -15.453 0.473 19.197 1.00 84.19 78 ARG A O 1
ATOM 580 N N . GLN A 1 79 ? -14.061 -0.919 18.122 1.00 83.50 79 GLN A N 1
ATOM 581 C CA . GLN A 1 79 ? -14.480 -2.133 18.830 1.00 83.50 79 GLN A CA 1
ATOM 582 C C . GLN A 1 79 ? -13.773 -2.305 20.175 1.00 83.50 79 GLN A C 1
ATOM 584 O O . GLN A 1 79 ? -14.401 -2.738 21.137 1.00 83.50 79 GLN A O 1
ATOM 589 N N . GLU A 1 80 ? -12.488 -1.965 20.239 1.00 83.44 80 GLU A N 1
ATOM 590 C CA . GLU A 1 80 ? -11.627 -2.271 21.387 1.00 83.44 80 GLU A CA 1
ATOM 591 C C . GLU A 1 80 ? -11.283 -1.031 22.225 1.00 83.44 80 GLU A C 1
ATOM 593 O O . GLU A 1 80 ? -11.002 -1.155 23.416 1.00 83.44 80 GLU A O 1
ATOM 598 N N . PHE A 1 81 ? -11.364 0.161 21.627 1.00 80.88 81 PHE A N 1
ATOM 599 C CA . PHE A 1 81 ? -10.959 1.438 22.226 1.00 80.88 81 PHE A CA 1
ATOM 600 C C . PHE A 1 81 ? -12.010 2.536 21.995 1.00 80.88 81 PHE A C 1
ATOM 602 O O . PHE A 1 81 ? -11.683 3.697 21.738 1.00 80.88 81 PHE A O 1
ATOM 609 N N . GLY A 1 82 ? -13.296 2.166 22.019 1.00 75.56 82 GLY A N 1
ATOM 610 C CA . GLY A 1 82 ? -14.404 3.080 21.713 1.00 75.56 82 GLY A CA 1
ATOM 611 C C . GLY A 1 82 ? -14.460 4.322 22.613 1.00 75.56 82 GLY A C 1
ATOM 612 O O . GLY A 1 82 ? -14.935 5.367 22.176 1.00 75.56 82 GLY A O 1
ATOM 613 N N . ASP A 1 83 ? -13.908 4.229 23.822 1.00 78.31 83 ASP A N 1
ATOM 614 C CA . ASP A 1 83 ? -13.710 5.320 24.779 1.00 78.31 83 ASP A CA 1
ATOM 615 C C . ASP A 1 83 ? -12.751 6.414 24.280 1.00 78.31 83 ASP A C 1
ATOM 617 O O . ASP A 1 83 ? -12.936 7.581 24.617 1.00 78.31 83 ASP A O 1
ATOM 621 N N . LEU A 1 84 ? -11.773 6.079 23.430 1.00 73.56 84 LEU A N 1
ATOM 622 C CA . LEU A 1 84 ? -10.862 7.056 22.817 1.00 73.56 84 LEU A CA 1
ATOM 623 C C . LEU A 1 84 ? -11.500 7.843 21.662 1.00 73.56 84 LEU A C 1
ATOM 625 O O . LEU A 1 84 ? -10.987 8.892 21.277 1.00 73.56 84 LEU A O 1
ATOM 629 N N . LEU A 1 85 ? -12.585 7.330 21.072 1.00 71.31 85 LEU A N 1
ATOM 630 C CA . LEU A 1 85 ? -13.212 7.910 19.876 1.00 71.31 85 LEU A CA 1
ATOM 631 C C . LEU A 1 85 ? -14.436 8.779 20.184 1.00 71.31 85 LEU A C 1
ATOM 633 O O . LEU A 1 85 ? -14.885 9.533 19.322 1.00 71.31 85 LEU A O 1
ATOM 637 N N . THR A 1 86 ? -14.981 8.698 21.394 1.00 68.19 86 THR A N 1
ATOM 638 C CA . THR A 1 86 ? -16.010 9.625 21.867 1.00 68.19 86 THR A CA 1
ATOM 639 C C . THR A 1 86 ? -15.354 10.911 22.357 1.00 68.19 86 THR A C 1
ATOM 641 O O . THR A 1 86 ? -14.676 10.913 23.380 1.00 68.19 86 THR A O 1
ATOM 644 N N . GLN A 1 87 ? -15.558 12.017 21.637 1.00 59.50 87 GLN A N 1
ATOM 645 C CA . GLN A 1 87 ? -15.292 13.347 22.192 1.00 59.50 87 GLN A CA 1
ATOM 646 C C . GLN A 1 87 ? -16.214 13.556 23.412 1.00 59.50 87 GLN A C 1
ATOM 648 O O . GLN A 1 87 ? -17.372 13.124 23.356 1.00 59.50 87 GLN A O 1
ATOM 653 N N . PRO A 1 88 ? -15.744 14.182 24.509 1.00 57.28 88 PRO A N 1
ATOM 654 C CA . PRO A 1 88 ? -16.642 14.597 25.581 1.00 57.28 88 PRO A CA 1
ATOM 655 C C . PRO A 1 88 ? -17.731 15.517 24.998 1.00 57.28 88 PRO A C 1
ATOM 657 O O . PRO A 1 88 ? -17.440 16.256 24.055 1.00 57.28 88 PRO A O 1
ATOM 660 N N . PRO A 1 89 ? -18.980 15.455 25.496 1.00 57.41 89 PRO A N 1
ATOM 661 C CA . PRO A 1 89 ? -20.004 16.406 25.074 1.00 57.41 89 PRO A CA 1
ATOM 662 C C . PRO A 1 89 ? -19.533 17.835 25.389 1.00 57.41 89 PRO A C 1
ATOM 664 O O . PRO A 1 89 ? -18.925 18.042 26.442 1.00 57.41 89 PRO A O 1
ATOM 667 N N . GLU A 1 90 ? -19.777 18.773 24.463 1.00 59.41 90 GLU A N 1
ATOM 668 C CA . GLU A 1 90 ? -19.527 20.211 24.679 1.00 59.41 90 GLU A CA 1
ATOM 669 C C . GLU A 1 90 ? -20.292 20.761 25.890 1.00 59.41 90 GLU A C 1
ATOM 671 O O . GLU A 1 90 ? -21.462 20.351 26.098 1.00 59.41 90 GLU A O 1
#

Secondary structure (DSSP, 8-state):
----------------EEEEPP--HHHHHHHHHTSGGGGSTTS--TTSSSGGGGEEEEES-HHHHHT--HHHHHHHHHHH-HHHH-PPP-

pLDDT: mean 75.55, std 12.71, range [35.53, 89.62]

Nearest PDB structures (foldseek):
  4heb-assembly1_A  TM=9.432E-01  e=2.125E-05  Bacillus subtilis
  4p0e-assembly1_A  TM=8.728E-01  e=7.349E-05  Escherichia coli K-12
  2amh-assembly1_A  TM=8.430E-01  e=2.307E-03  Trypanosoma brucei

Radius of gyration: 19.46 Å; Cα contacts (8 Å, |Δi|>4): 71; chains: 1; bounding box: 37×29×64 Å